Protein AF-A0A9X8H3G7-F1 (afdb_monomer_lite)

pLDDT: mean 74.66, std 17.83, range [35.53, 91.88]

Secondary structure (DSSP, 8-state):
----------------------EEEEES-HHHHHHHHHHHHHHHHHHH-----SHHHHHHHHHHHHTT--HHHHHHHHT-TTS-HHHHTTEEEEE-----

Foldseek 3Di:
DDDDDDPPDPPDDPDPPPCQPAAEAEDADVVVVVVVLVVLLVLLVLCPDPDPPDPSSVVSVVVCVVSVDDSVVLNVQSVDPPHPSCVVNNYHYDYDDPDD

Organism: Aphanomyces astaci (NCBI:txid112090)

Structure (mmCIF, N/CA/C/O backbone):
data_AF-A0A9X8H3G7-F1
#
_entry.id   AF-A0A9X8H3G7-F1
#
loop_
_atom_site.group_PDB
_atom_site.id
_atom_site.type_symbol
_atom_site.label_atom_id
_atom_site.label_alt_id
_atom_site.label_comp_id
_atom_site.label_asym_id
_atom_site.label_entity_id
_atom_site.label_seq_id
_atom_site.pdbx_PDB_ins_code
_atom_site.Cartn_x
_atom_site.Cartn_y
_atom_site.Cartn_z
_atom_site.occupancy
_atom_site.B_iso_or_equiv
_atom_site.auth_seq_id
_atom_site.auth_comp_id
_atom_site.auth_asym_id
_atom_site.auth_atom_id
_atom_site.pdbx_PDB_model_num
ATOM 1 N N . MET A 1 1 ? -14.743 47.055 15.312 1.00 38.03 1 MET A N 1
ATOM 2 C CA . MET A 1 1 ? -13.926 46.516 14.208 1.00 38.03 1 MET A CA 1
ATOM 3 C C . MET A 1 1 ? -13.906 45.004 14.360 1.00 38.03 1 MET A C 1
ATOM 5 O O . MET A 1 1 ? -13.269 44.523 15.284 1.00 38.03 1 MET A O 1
ATOM 9 N N . SER A 1 2 ? -14.695 44.283 13.559 1.00 38.50 2 SER A N 1
ATOM 10 C CA . SER A 1 2 ? -14.812 42.819 13.636 1.00 38.50 2 SER A CA 1
ATOM 11 C C . SER A 1 2 ? -14.044 42.184 12.485 1.00 38.50 2 SER A C 1
ATOM 13 O O . SER A 1 2 ? -14.379 42.402 11.322 1.00 38.50 2 SER A O 1
ATOM 15 N N . THR A 1 3 ? -13.010 41.418 12.812 1.00 38.28 3 THR A N 1
ATOM 16 C CA . THR A 1 3 ? -12.168 40.699 11.854 1.00 38.28 3 THR A CA 1
ATOM 17 C C . THR A 1 3 ? -12.851 39.383 11.484 1.00 38.28 3 THR A C 1
ATOM 19 O O . THR A 1 3 ? -13.021 38.520 12.342 1.00 38.28 3 THR A O 1
ATOM 22 N N . GLN A 1 4 ? -13.265 39.216 10.225 1.00 37.59 4 GLN A N 1
ATOM 23 C CA . GLN A 1 4 ? -13.728 37.922 9.715 1.00 37.59 4 GLN A CA 1
ATOM 24 C C . GLN A 1 4 ? -12.530 37.124 9.193 1.00 37.59 4 GLN A C 1
ATOM 26 O O . GLN A 1 4 ? -11.815 37.575 8.300 1.00 37.59 4 GLN A O 1
ATOM 31 N N . VAL A 1 5 ? -12.311 35.939 9.762 1.00 39.25 5 VAL A N 1
ATOM 32 C CA . VAL A 1 5 ? -11.310 34.979 9.289 1.00 39.25 5 VAL A CA 1
ATOM 33 C C . VAL A 1 5 ? -11.970 34.119 8.215 1.00 39.25 5 VAL A C 1
ATOM 35 O O . VAL A 1 5 ? -12.816 33.280 8.513 1.00 39.25 5 VAL A O 1
ATOM 38 N N . VAL A 1 6 ? -11.607 34.355 6.956 1.00 41.19 6 VAL A N 1
ATOM 39 C CA . VAL A 1 6 ? -12.025 33.526 5.820 1.00 41.19 6 VAL A CA 1
ATOM 40 C C . VAL A 1 6 ? -11.173 32.259 5.828 1.00 41.19 6 VAL A C 1
ATOM 42 O O . VAL A 1 6 ? -10.007 32.272 5.440 1.00 41.19 6 VAL A O 1
ATOM 45 N N . THR A 1 7 ? -11.742 31.154 6.299 1.00 36.62 7 THR A N 1
ATOM 46 C CA . THR A 1 7 ? -11.137 29.826 6.184 1.00 36.62 7 THR A CA 1
ATOM 47 C C . THR A 1 7 ? -11.297 29.324 4.750 1.00 36.62 7 THR A C 1
ATOM 49 O O . THR A 1 7 ? -12.340 28.811 4.347 1.00 36.62 7 THR A O 1
ATOM 52 N N . ALA A 1 8 ? -10.240 29.485 3.953 1.00 35.53 8 ALA A N 1
ATOM 53 C CA . ALA A 1 8 ? -10.133 28.861 2.643 1.00 35.53 8 ALA A CA 1
ATOM 54 C C . ALA A 1 8 ? -10.092 27.334 2.816 1.00 35.53 8 ALA A C 1
ATOM 56 O O . ALA A 1 8 ? -9.091 26.763 3.247 1.00 35.53 8 ALA A O 1
ATOM 57 N N . SER A 1 9 ? -11.203 26.671 2.500 1.00 39.31 9 SER A N 1
ATOM 58 C CA . SER A 1 9 ? -11.243 25.216 2.376 1.00 39.31 9 SER A CA 1
ATOM 59 C C . SER A 1 9 ? -10.437 24.831 1.142 1.00 39.31 9 SER A C 1
ATOM 61 O O . SER A 1 9 ? -10.872 25.052 0.012 1.00 39.31 9 SER A O 1
ATOM 63 N N . VAL A 1 10 ? -9.235 24.299 1.358 1.00 42.19 10 VAL A N 1
ATOM 64 C CA . VAL A 1 10 ? -8.392 23.756 0.291 1.00 42.19 10 VAL A CA 1
ATOM 65 C C . VAL A 1 10 ? -9.113 22.543 -0.291 1.00 42.19 10 VAL A C 1
ATOM 67 O O . VAL A 1 10 ? -9.109 21.456 0.283 1.00 42.19 10 VAL A O 1
ATOM 70 N N . ALA A 1 11 ? -9.788 22.747 -1.421 1.00 44.03 11 ALA A N 1
ATOM 71 C CA . ALA A 1 11 ? -10.383 21.671 -2.190 1.00 44.03 11 ALA A CA 1
ATOM 72 C C . ALA A 1 11 ? -9.260 20.764 -2.710 1.00 44.03 11 ALA A C 1
ATOM 74 O O . ALA A 1 11 ? -8.453 21.162 -3.551 1.00 44.03 11 ALA A O 1
ATOM 75 N N . VAL A 1 12 ? -9.203 19.541 -2.181 1.00 46.84 12 VAL A N 1
ATOM 76 C CA . VAL A 1 12 ? -8.324 18.480 -2.676 1.00 46.84 12 VAL A CA 1
ATOM 77 C C . VAL A 1 12 ? -8.682 18.220 -4.145 1.00 46.84 12 VAL A C 1
ATOM 79 O O . VAL A 1 12 ? -9.854 17.972 -4.442 1.00 46.84 12 VAL A O 1
ATOM 82 N N . PRO A 1 13 ? -7.721 18.283 -5.084 1.00 42.44 13 PRO A N 1
ATOM 83 C CA . PRO A 1 13 ? -8.015 18.111 -6.497 1.00 42.44 13 PRO A CA 1
ATOM 84 C C . PRO A 1 13 ? -8.546 16.698 -6.753 1.00 42.44 13 PRO A C 1
ATOM 86 O O . PRO A 1 13 ? -7.865 15.693 -6.534 1.00 42.44 13 PRO A O 1
ATOM 89 N N . THR A 1 14 ? -9.780 16.632 -7.249 1.00 46.16 14 THR A N 1
ATOM 90 C CA . THR A 1 14 ? -10.451 15.428 -7.741 1.00 46.16 14 THR A CA 1
ATOM 91 C C . THR A 1 14 ? -9.782 14.966 -9.033 1.00 46.16 14 THR A C 1
ATOM 93 O O . THR A 1 14 ? -10.251 15.189 -10.147 1.00 46.16 14 THR A O 1
ATOM 96 N N . SER A 1 15 ? -8.633 14.307 -8.883 1.00 39.53 15 SER A N 1
ATOM 97 C CA . SER A 1 15 ? -8.001 13.561 -9.966 1.00 39.53 15 SER A CA 1
ATOM 98 C C . SER A 1 15 ? -9.006 12.515 -10.453 1.00 39.53 15 SER A C 1
ATOM 100 O O . SER A 1 15 ? -9.533 11.752 -9.643 1.00 39.53 15 SER A O 1
ATOM 102 N N . LYS A 1 16 ? -9.332 12.517 -11.753 1.00 44.25 16 LYS A N 1
ATOM 103 C CA . LYS A 1 16 ? -10.284 11.573 -12.349 1.00 44.25 16 LYS A CA 1
ATOM 104 C C . LYS A 1 16 ? -9.805 10.145 -12.086 1.00 44.25 16 LYS A C 1
ATOM 106 O O . LYS A 1 16 ? -8.887 9.657 -12.738 1.00 44.25 16 LYS A O 1
ATOM 111 N N . VAL A 1 17 ? -10.413 9.504 -11.090 1.00 51.09 17 VAL A N 1
ATOM 112 C CA . VAL A 1 17 ? -10.169 8.112 -10.719 1.00 51.09 17 VAL A CA 1
ATOM 113 C C . VAL A 1 17 ? -10.778 7.263 -11.826 1.00 51.09 17 VAL A C 1
ATOM 115 O O . VAL A 1 17 ? -11.972 6.973 -11.797 1.00 51.09 17 VAL A O 1
ATOM 118 N N . GLY A 1 18 ? -9.975 6.908 -12.833 1.00 47.47 18 GLY A N 1
ATOM 119 C CA . GLY A 1 18 ? -10.300 5.768 -13.690 1.00 47.47 18 GLY A CA 1
ATOM 120 C C . GLY A 1 18 ? -10.647 4.599 -12.776 1.00 47.47 18 GLY A C 1
ATOM 121 O O . GLY A 1 18 ? -9.945 4.416 -11.786 1.00 47.47 18 GLY A O 1
ATOM 122 N N . GLU A 1 19 ? -11.766 3.922 -13.045 1.00 54.97 19 GLU A N 1
ATOM 123 C CA . GLU A 1 19 ? -12.422 2.909 -12.204 1.00 54.97 19 GLU A CA 1
ATOM 124 C C . GLU A 1 19 ? -11.430 1.980 -11.491 1.00 54.97 19 GLU A C 1
ATOM 126 O O . GLU A 1 19 ? -11.094 0.887 -11.943 1.00 54.97 19 GLU A O 1
ATOM 131 N N . GLN A 1 20 ? -10.922 2.435 -10.352 1.00 62.72 20 GLN A N 1
ATOM 132 C CA . GLN A 1 20 ? -9.998 1.666 -9.554 1.00 62.72 20 GLN A CA 1
ATOM 133 C C . GLN A 1 20 ? -10.849 0.638 -8.828 1.00 62.72 20 GLN A C 1
ATOM 135 O O . GLN A 1 20 ? -11.753 1.021 -8.087 1.00 62.72 20 GLN A O 1
ATOM 140 N N . THR A 1 21 ? -10.610 -0.651 -9.079 1.00 61.03 21 THR A N 1
ATOM 141 C CA . THR A 1 21 ? -11.376 -1.739 -8.462 1.00 61.03 21 THR A CA 1
ATOM 142 C C . THR A 1 21 ? -11.430 -1.535 -6.951 1.00 61.03 21 THR A C 1
ATOM 144 O O . THR A 1 21 ? -10.395 -1.566 -6.281 1.00 61.03 21 THR A O 1
ATOM 147 N N . ARG A 1 22 ? -12.637 -1.274 -6.434 1.00 78.56 22 ARG A N 1
ATOM 148 C CA . ARG A 1 22 ? -12.857 -0.927 -5.030 1.00 78.56 22 ARG A CA 1
ATOM 149 C C . ARG A 1 22 ? -13.102 -2.197 -4.229 1.00 78.56 22 ARG A C 1
ATOM 151 O O . ARG A 1 22 ? -14.155 -2.812 -4.361 1.00 78.56 22 ARG A O 1
ATOM 158 N N . TYR A 1 23 ? -12.137 -2.589 -3.407 1.00 86.31 23 TYR A N 1
ATOM 159 C CA . TYR A 1 23 ? -12.291 -3.712 -2.484 1.00 86.31 23 TYR A CA 1
ATOM 160 C C . TYR A 1 23 ? -12.674 -3.190 -1.105 1.00 86.31 23 TYR A C 1
ATOM 162 O O . TYR A 1 23 ? -12.082 -2.226 -0.624 1.00 86.31 23 TYR A O 1
ATOM 170 N N . ARG A 1 24 ? -13.629 -3.846 -0.444 1.00 89.50 24 ARG A N 1
ATOM 171 C CA . ARG A 1 24 ? -14.014 -3.534 0.935 1.00 89.50 24 ARG A CA 1
ATOM 172 C C . ARG A 1 24 ? -13.566 -4.678 1.843 1.00 89.50 24 ARG A C 1
ATOM 174 O O . ARG A 1 24 ? -14.030 -5.800 1.670 1.00 89.50 24 ARG A O 1
ATOM 181 N N . LEU A 1 25 ? -12.659 -4.411 2.781 1.00 89.06 25 LEU A N 1
ATOM 182 C CA . LEU A 1 25 ? -12.160 -5.405 3.737 1.00 89.06 25 LEU A CA 1
ATOM 183 C C . LEU A 1 25 ? -12.762 -5.162 5.118 1.00 89.06 25 LEU A C 1
ATOM 185 O O . LEU A 1 25 ? -12.561 -4.105 5.714 1.00 89.06 25 LEU A O 1
ATOM 189 N N . MET A 1 26 ? -13.487 -6.154 5.629 1.00 89.06 26 MET A N 1
ATOM 190 C CA . MET A 1 26 ? -13.995 -6.147 6.999 1.00 89.06 26 MET A CA 1
ATOM 191 C C . MET A 1 26 ? -12.891 -6.585 7.957 1.00 89.06 26 MET A C 1
ATOM 193 O O . MET A 1 26 ? -12.192 -7.562 7.687 1.00 89.06 26 MET A O 1
ATOM 197 N N . TYR A 1 27 ? -12.734 -5.891 9.080 1.00 87.19 27 TYR A N 1
ATOM 198 C CA . TYR A 1 27 ? -11.757 -6.266 10.099 1.00 87.19 27 TYR A CA 1
ATOM 199 C C . TYR A 1 27 ? -12.251 -5.924 11.505 1.00 87.19 27 TYR A C 1
ATOM 201 O O . TYR A 1 27 ? -13.034 -4.999 11.684 1.00 87.19 27 TYR A O 1
ATOM 209 N N . THR A 1 28 ? -11.785 -6.662 12.512 1.00 86.94 28 THR A N 1
ATOM 210 C CA . THR A 1 28 ? -12.105 -6.387 13.927 1.00 86.94 28 THR A CA 1
ATOM 211 C C . THR A 1 28 ? -10.902 -5.891 14.728 1.00 86.94 28 THR A C 1
ATOM 213 O O . THR A 1 28 ? -11.075 -5.293 15.782 1.00 86.94 28 THR A O 1
ATOM 216 N N . ASP A 1 29 ? -9.681 -6.173 14.267 1.00 89.50 29 ASP A N 1
ATOM 217 C CA . ASP A 1 29 ? -8.437 -5.921 15.003 1.00 89.50 29 ASP A CA 1
ATOM 218 C C . ASP A 1 29 ? -7.538 -4.928 14.251 1.00 89.50 29 ASP A C 1
ATOM 220 O O . ASP A 1 29 ? -7.077 -5.210 13.144 1.00 89.50 29 ASP A O 1
ATOM 224 N N . GLU A 1 30 ? -7.246 -3.781 14.866 1.00 87.44 30 GLU A N 1
ATOM 225 C CA . GLU A 1 30 ? -6.364 -2.747 14.300 1.00 87.44 30 GLU A CA 1
ATOM 226 C C . GLU A 1 30 ? -4.943 -3.261 14.029 1.00 87.44 30 GLU A C 1
ATOM 228 O O . GLU A 1 30 ? -4.280 -2.808 13.092 1.00 87.44 30 GLU A O 1
ATOM 233 N N . LYS A 1 31 ? -4.478 -4.269 14.781 1.00 89.62 31 LYS A N 1
ATOM 234 C CA . LYS A 1 31 ? -3.172 -4.897 14.533 1.00 89.62 31 LYS A CA 1
ATOM 235 C C . LYS A 1 31 ? -3.133 -5.600 13.179 1.00 89.62 31 LYS A C 1
ATOM 237 O O . LYS A 1 31 ? -2.068 -5.718 12.577 1.00 89.62 31 LYS A O 1
ATOM 242 N N . VAL A 1 32 ? -4.276 -6.065 12.669 1.00 87.69 32 VAL A N 1
ATOM 243 C CA . VAL A 1 32 ? -4.370 -6.635 11.319 1.00 87.69 32 VAL A CA 1
ATOM 244 C C . VAL A 1 32 ? -4.116 -5.546 10.284 1.00 87.69 32 VAL A C 1
ATOM 246 O O . VAL A 1 32 ? -3.232 -5.725 9.447 1.00 87.69 32 VAL A O 1
ATOM 249 N N . LYS A 1 33 ? -4.811 -4.404 10.386 1.00 86.56 33 LYS A N 1
ATOM 250 C CA . LYS A 1 33 ? -4.618 -3.266 9.476 1.00 86.56 33 LYS A CA 1
ATOM 251 C C . LYS A 1 33 ? -3.154 -2.807 9.471 1.00 86.56 33 LYS A C 1
ATOM 253 O O . LYS A 1 33 ? -2.561 -2.690 8.403 1.00 86.56 33 LYS A O 1
ATOM 258 N N . SER A 1 34 ? -2.548 -2.649 10.652 1.00 88.56 34 SER A N 1
ATOM 259 C CA . SER A 1 34 ? -1.144 -2.232 10.795 1.00 88.56 34 SER A CA 1
ATOM 260 C C . SER A 1 34 ? -0.151 -3.215 10.158 1.00 88.56 34 SER A C 1
ATOM 262 O O . SER A 1 34 ? 0.743 -2.794 9.428 1.00 88.56 34 SER A O 1
ATOM 264 N N . ARG A 1 35 ? -0.319 -4.531 10.352 1.00 90.88 35 ARG A N 1
ATOM 265 C CA . ARG A 1 35 ? 0.567 -5.529 9.721 1.00 90.88 35 ARG A CA 1
ATOM 266 C C . ARG A 1 35 ? 0.506 -5.477 8.200 1.00 90.88 35 ARG A C 1
ATOM 268 O O . ARG A 1 35 ? 1.543 -5.545 7.544 1.00 90.88 35 ARG A O 1
ATOM 275 N N . TYR A 1 36 ? -0.696 -5.359 7.642 1.00 91.25 36 TYR A N 1
ATOM 276 C CA . TYR A 1 36 ? -0.846 -5.268 6.194 1.00 91.25 36 TYR A CA 1
ATOM 277 C C . TYR A 1 36 ? -0.306 -3.949 5.636 1.00 91.25 36 TYR A C 1
ATOM 279 O O . TYR A 1 36 ? 0.143 -3.947 4.493 1.00 91.25 36 TYR A O 1
ATOM 287 N N . ASP A 1 37 ? -0.320 -2.859 6.414 1.00 89.81 37 ASP A N 1
ATOM 288 C CA . ASP A 1 37 ? 0.252 -1.576 5.988 1.00 89.81 37 ASP A CA 1
ATOM 289 C C . ASP A 1 37 ? 1.752 -1.737 5.733 1.00 89.81 37 ASP A C 1
ATOM 291 O O . ASP A 1 37 ? 2.235 -1.459 4.636 1.00 89.81 37 ASP A O 1
ATOM 295 N N . VAL A 1 38 ? 2.463 -2.329 6.700 1.00 91.19 38 VAL A N 1
ATOM 296 C CA . VAL A 1 38 ? 3.895 -2.629 6.580 1.00 91.19 38 VAL A CA 1
ATOM 297 C C . VAL A 1 38 ? 4.167 -3.510 5.359 1.00 91.19 38 VAL A C 1
ATOM 299 O O . VAL A 1 38 ? 5.006 -3.168 4.528 1.00 91.19 38 VAL A O 1
ATOM 302 N N . VAL A 1 39 ? 3.422 -4.609 5.197 1.00 91.88 39 VAL A N 1
ATOM 303 C CA . VAL A 1 39 ? 3.592 -5.534 4.061 1.00 91.88 39 VAL A CA 1
ATOM 304 C C . VAL A 1 39 ? 3.375 -4.829 2.722 1.00 91.88 39 VAL A C 1
ATOM 306 O O . VAL A 1 39 ? 4.147 -5.027 1.779 1.00 91.88 39 VAL A O 1
ATOM 309 N N . LEU A 1 40 ? 2.336 -4.002 2.618 1.00 90.00 40 LEU A N 1
ATOM 310 C CA . LEU A 1 40 ? 2.013 -3.286 1.391 1.00 90.00 40 LEU A CA 1
ATOM 311 C C . LEU A 1 40 ? 3.098 -2.261 1.049 1.00 90.00 4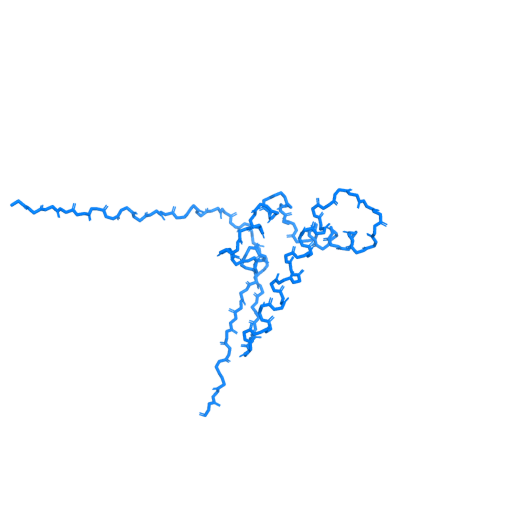0 LEU A C 1
ATOM 313 O O . LEU A 1 40 ? 3.561 -2.234 -0.093 1.00 90.00 40 LEU A O 1
ATOM 317 N N . ARG A 1 41 ? 3.564 -1.486 2.036 1.00 90.06 41 ARG A N 1
ATOM 318 C CA . ARG A 1 41 ? 4.666 -0.528 1.863 1.00 90.06 41 ARG A CA 1
ATOM 319 C C . ARG A 1 41 ? 5.950 -1.220 1.417 1.00 90.06 41 ARG A C 1
ATOM 321 O O . ARG A 1 41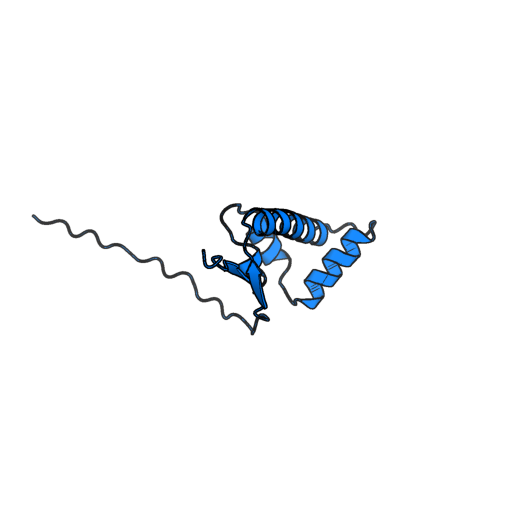 ? 6.565 -0.790 0.442 1.00 90.06 41 ARG A O 1
ATOM 328 N N . THR A 1 42 ? 6.312 -2.342 2.041 1.00 89.88 42 THR A N 1
ATOM 329 C CA . THR A 1 42 ? 7.467 -3.150 1.622 1.00 89.88 42 THR A CA 1
ATOM 330 C C . THR A 1 42 ? 7.300 -3.685 0.202 1.00 89.88 42 THR A C 1
ATOM 332 O O . THR A 1 42 ? 8.246 -3.653 -0.578 1.00 89.88 42 THR A O 1
ATOM 335 N N . THR A 1 43 ? 6.101 -4.135 -0.172 1.00 89.50 43 THR A N 1
ATOM 336 C CA . THR A 1 43 ? 5.832 -4.642 -1.527 1.00 89.50 43 THR A CA 1
ATOM 337 C C . THR A 1 43 ? 5.969 -3.540 -2.576 1.00 89.50 43 THR A C 1
ATOM 339 O O . THR A 1 43 ? 6.554 -3.768 -3.632 1.00 89.50 43 THR A O 1
ATOM 342 N N . ILE A 1 44 ? 5.466 -2.337 -2.289 1.00 87.94 44 ILE A N 1
ATOM 343 C CA . ILE A 1 44 ? 5.611 -1.173 -3.173 1.00 87.94 44 ILE A CA 1
ATOM 344 C C . ILE A 1 44 ? 7.086 -0.783 -3.290 1.00 87.94 44 ILE A C 1
ATOM 346 O O . ILE A 1 44 ? 7.58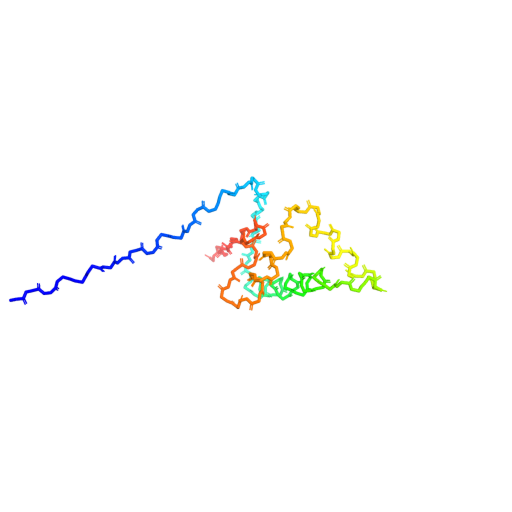1 -0.623 -4.401 1.00 87.94 44 ILE A O 1
ATOM 350 N N . SER A 1 45 ? 7.808 -0.712 -2.170 1.00 87.25 45 SER A N 1
ATOM 351 C CA . SER A 1 45 ? 9.249 -0.439 -2.154 1.00 87.25 45 SER A CA 1
ATOM 352 C C . SER A 1 45 ? 10.039 -1.462 -2.984 1.00 87.25 45 SER A C 1
ATOM 354 O O . SER A 1 45 ? 10.851 -1.079 -3.825 1.00 87.25 45 SER A O 1
ATOM 356 N N . LEU A 1 46 ? 9.738 -2.757 -2.834 1.00 87.94 46 LEU A N 1
ATOM 357 C CA . LEU A 1 46 ? 10.329 -3.829 -3.640 1.00 87.94 46 LEU A CA 1
ATOM 358 C C . LEU A 1 46 ? 10.014 -3.677 -5.128 1.00 87.94 46 LEU A C 1
ATOM 360 O O . LEU A 1 46 ? 10.895 -3.896 -5.953 1.00 87.94 46 LEU A O 1
ATOM 364 N N . ALA A 1 47 ? 8.783 -3.308 -5.484 1.00 86.88 47 ALA A N 1
ATOM 365 C CA . ALA A 1 47 ? 8.396 -3.121 -6.879 1.00 86.88 47 ALA A CA 1
ATOM 366 C C . ALA A 1 47 ? 9.160 -1.962 -7.543 1.00 86.88 47 ALA A C 1
ATOM 368 O O . ALA A 1 47 ? 9.518 -2.069 -8.715 1.00 86.88 47 ALA A O 1
ATOM 369 N N . SER A 1 48 ? 9.454 -0.902 -6.785 1.00 84.06 48 SER A N 1
ATOM 370 C CA . SER A 1 48 ? 10.209 0.267 -7.250 1.00 84.06 48 SER A CA 1
ATOM 371 C C . SER A 1 48 ? 11.700 -0.002 -7.478 1.00 84.06 48 SER A C 1
ATOM 373 O O . SER A 1 48 ? 12.374 0.809 -8.109 1.00 84.06 48 SER A O 1
ATOM 375 N N . HIS A 1 49 ? 12.247 -1.118 -6.984 1.00 81.06 49 HIS A N 1
ATOM 376 C CA . HIS A 1 49 ? 13.645 -1.463 -7.229 1.00 81.06 49 HIS A CA 1
ATOM 377 C C . HIS A 1 49 ? 13.870 -1.934 -8.671 1.00 81.06 49 HIS A C 1
ATOM 379 O O . HIS A 1 49 ? 13.271 -2.897 -9.147 1.00 81.06 49 HIS A O 1
ATOM 385 N N . GLU A 1 50 ? 14.816 -1.292 -9.352 1.00 70.31 50 GLU A N 1
ATOM 386 C CA . GLU A 1 50 ? 15.116 -1.533 -10.768 1.00 70.31 50 GLU A CA 1
ATOM 387 C C . GLU A 1 50 ? 15.893 -2.846 -11.015 1.00 70.31 50 GLU A C 1
ATOM 389 O O . GLU A 1 50 ? 15.834 -3.435 -12.097 1.00 70.31 50 GLU A O 1
ATOM 394 N N . LYS A 1 51 ? 16.585 -3.369 -9.989 1.00 71.81 51 LYS A N 1
ATOM 395 C CA . LYS A 1 51 ? 17.373 -4.611 -10.079 1.00 71.81 51 LYS A CA 1
ATOM 396 C C . LYS A 1 51 ? 16.491 -5.861 -9.971 1.00 71.81 51 LYS A C 1
ATOM 398 O O . LYS A 1 51 ? 16.025 -6.229 -8.896 1.00 71.81 51 LYS A O 1
ATOM 403 N N . ARG A 1 52 ? 16.337 -6.570 -11.094 1.00 64.62 52 ARG A N 1
ATOM 404 C CA . ARG A 1 52 ? 15.533 -7.801 -11.247 1.00 64.62 52 ARG A CA 1
ATOM 405 C C . ARG A 1 52 ? 16.270 -9.095 -10.859 1.00 64.62 52 ARG A C 1
ATOM 407 O O . ARG A 1 52 ? 16.224 -10.062 -11.611 1.00 64.62 52 ARG A O 1
ATOM 414 N N . SER A 1 53 ? 16.974 -9.138 -9.728 1.00 73.94 53 SER A N 1
ATOM 415 C CA . SER A 1 53 ? 17.731 -10.348 -9.341 1.00 73.94 53 SER A CA 1
ATOM 416 C C . SER A 1 53 ? 16.989 -11.294 -8.391 1.00 73.94 53 SER A C 1
ATOM 418 O O . SER A 1 53 ? 17.430 -12.424 -8.208 1.00 73.94 53 SER A O 1
ATOM 420 N N . ASN A 1 54 ? 15.869 -10.871 -7.793 1.00 83.00 54 ASN A N 1
ATOM 421 C CA . ASN A 1 54 ? 15.113 -11.670 -6.825 1.00 83.00 54 ASN A CA 1
ATOM 422 C C . ASN A 1 54 ? 13.686 -11.961 -7.326 1.00 83.00 54 ASN A C 1
ATOM 424 O O . ASN A 1 54 ? 12.979 -11.054 -7.775 1.00 83.00 54 ASN A O 1
ATOM 428 N N . SER A 1 55 ? 13.236 -13.212 -7.188 1.00 89.19 55 SER A N 1
ATOM 429 C CA . SER A 1 55 ? 11.867 -13.661 -7.479 1.00 89.19 55 SER A CA 1
ATOM 430 C C . SER A 1 55 ? 10.802 -12.789 -6.805 1.00 89.19 55 SER A C 1
ATOM 432 O O . SER A 1 55 ? 9.795 -12.453 -7.427 1.00 89.19 55 SER A O 1
ATOM 434 N N . ASN A 1 56 ? 11.039 -12.353 -5.564 1.00 88.31 56 ASN A N 1
ATOM 435 C CA . ASN A 1 56 ? 10.095 -11.505 -4.827 1.00 88.31 56 ASN A CA 1
ATOM 436 C C . ASN A 1 56 ? 9.916 -10.131 -5.487 1.00 88.31 56 ASN A C 1
ATOM 438 O O . ASN A 1 56 ? 8.792 -9.643 -5.599 1.00 88.31 56 ASN A O 1
ATOM 442 N N . THR A 1 57 ? 11.001 -9.536 -5.987 1.00 89.00 57 THR A N 1
ATOM 443 C CA . THR A 1 57 ? 10.969 -8.270 -6.734 1.00 89.00 57 THR A CA 1
ATOM 444 C C . THR A 1 57 ? 10.152 -8.418 -8.015 1.00 89.00 57 THR A C 1
ATOM 446 O O . THR A 1 57 ? 9.301 -7.579 -8.308 1.00 89.00 57 THR A O 1
ATOM 449 N N . MET A 1 58 ? 10.333 -9.524 -8.747 1.00 89.06 58 MET A N 1
ATOM 450 C CA . MET A 1 58 ? 9.550 -9.801 -9.956 1.00 89.06 58 MET A CA 1
ATOM 451 C C . MET A 1 58 ? 8.056 -9.959 -9.661 1.00 89.06 58 MET A C 1
ATOM 453 O O . MET A 1 58 ? 7.223 -9.425 -10.396 1.00 89.06 58 MET A O 1
ATOM 457 N N . LEU A 1 59 ? 7.701 -10.675 -8.590 1.00 90.88 59 LEU A N 1
ATOM 458 C CA . LEU A 1 59 ? 6.308 -10.843 -8.173 1.00 90.88 59 LEU A CA 1
ATOM 459 C C . LEU A 1 59 ? 5.677 -9.507 -7.768 1.00 90.88 59 LEU A C 1
ATOM 461 O O . LEU A 1 59 ? 4.564 -9.210 -8.202 1.00 90.88 59 LEU A O 1
ATOM 465 N N . ALA A 1 60 ? 6.399 -8.678 -7.011 1.00 88.94 60 ALA A N 1
ATOM 466 C CA . ALA A 1 60 ? 5.940 -7.352 -6.611 1.00 88.94 60 ALA A CA 1
ATOM 467 C C . ALA A 1 60 ? 5.698 -6.443 -7.830 1.00 88.94 60 ALA A C 1
ATOM 469 O O . ALA A 1 60 ? 4.615 -5.875 -7.976 1.00 88.94 60 ALA A O 1
ATOM 470 N N . GLN A 1 61 ? 6.651 -6.378 -8.766 1.00 87.69 61 GLN A N 1
ATOM 471 C CA . GLN A 1 61 ? 6.506 -5.623 -10.018 1.00 87.69 61 GLN A CA 1
ATOM 472 C C . GLN A 1 61 ? 5.314 -6.107 -10.847 1.00 87.69 61 GLN A C 1
ATOM 474 O O . GLN A 1 61 ? 4.529 -5.304 -11.359 1.00 87.69 61 GLN A O 1
ATOM 479 N N . LYS A 1 62 ? 5.149 -7.430 -10.958 1.00 89.25 62 LYS A N 1
ATOM 480 C CA . LYS A 1 62 ? 4.030 -8.046 -11.675 1.00 89.25 62 LYS A CA 1
ATOM 481 C C . LYS A 1 62 ? 2.696 -7.672 -11.023 1.00 89.25 62 LYS A C 1
ATOM 483 O O . LYS A 1 62 ? 1.792 -7.236 -11.733 1.00 89.25 62 LYS A O 1
ATOM 488 N N . ALA A 1 63 ? 2.586 -7.763 -9.698 1.00 87.56 63 ALA A N 1
ATOM 489 C CA . ALA A 1 63 ? 1.384 -7.385 -8.955 1.00 87.56 63 ALA A CA 1
ATOM 490 C C . ALA A 1 63 ? 0.998 -5.911 -9.179 1.00 87.56 63 ALA A C 1
ATOM 492 O O . ALA A 1 63 ? -0.168 -5.618 -9.456 1.00 87.56 63 ALA A O 1
ATOM 493 N N . MET A 1 64 ? 1.972 -4.993 -9.141 1.00 85.88 64 MET A N 1
ATOM 494 C CA . MET A 1 64 ? 1.725 -3.567 -9.398 1.00 85.88 64 MET A CA 1
ATOM 495 C C . MET A 1 64 ? 1.306 -3.307 -10.850 1.00 85.88 64 MET A C 1
ATOM 497 O O . MET A 1 64 ? 0.366 -2.550 -11.093 1.00 85.88 64 MET A O 1
ATOM 501 N N . LYS A 1 65 ? 1.926 -3.997 -11.820 1.00 84.69 65 LYS A N 1
ATOM 502 C CA . LYS A 1 65 ? 1.566 -3.900 -13.244 1.00 84.69 65 LYS A CA 1
ATOM 503 C C . LYS A 1 65 ? 0.115 -4.317 -13.510 1.00 84.69 65 LYS A C 1
ATOM 505 O O . LYS A 1 65 ? -0.585 -3.620 -14.240 1.00 84.69 65 LYS A O 1
ATOM 510 N N . TYR A 1 66 ? -0.363 -5.412 -12.912 1.00 85.56 66 TYR A N 1
ATOM 511 C CA . TYR A 1 66 ? -1.753 -5.864 -13.101 1.00 85.56 66 TYR A CA 1
ATOM 512 C C . TYR A 1 66 ? -2.789 -4.895 -12.542 1.00 85.56 66 TYR A C 1
ATOM 514 O O . TYR A 1 66 ? -3.885 -4.796 -13.088 1.00 85.56 66 TYR A O 1
ATOM 522 N N . ARG A 1 67 ? -2.444 -4.146 -11.491 1.00 79.69 67 ARG A N 1
ATOM 523 C CA . ARG A 1 67 ? -3.330 -3.114 -10.948 1.00 79.69 67 ARG A CA 1
ATOM 524 C C . ARG A 1 67 ? -3.390 -1.840 -11.794 1.00 79.69 67 ARG A C 1
ATOM 526 O O . ARG A 1 67 ? -4.154 -0.949 -11.442 1.00 79.69 67 ARG A O 1
ATOM 533 N N . LYS A 1 68 ? -2.623 -1.751 -12.893 1.00 76.94 68 LYS A N 1
ATOM 534 C CA . LYS A 1 68 ? -2.545 -0.573 -13.781 1.00 76.94 68 LYS A CA 1
ATOM 535 C C . LYS A 1 68 ? -2.241 0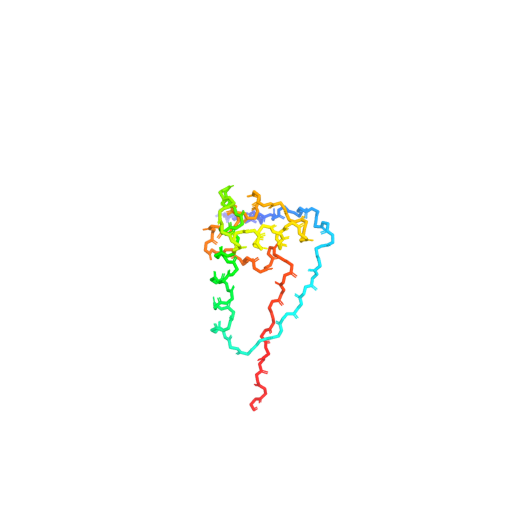.727 -13.021 1.00 76.94 68 LYS A C 1
ATOM 537 O O . LYS A 1 68 ? -2.683 1.802 -13.414 1.00 76.94 68 LYS A O 1
ATOM 542 N N . LEU A 1 69 ? -1.509 0.617 -11.914 1.00 70.50 69 LEU A N 1
ATOM 543 C CA . LEU A 1 69 ? -1.106 1.755 -11.101 1.00 70.50 69 LEU A CA 1
ATOM 544 C C . LEU A 1 69 ? 0.191 2.345 -11.640 1.00 70.50 69 LEU A C 1
ATOM 546 O O . LEU A 1 69 ? 1.124 1.613 -11.977 1.00 70.50 69 LEU A O 1
ATOM 550 N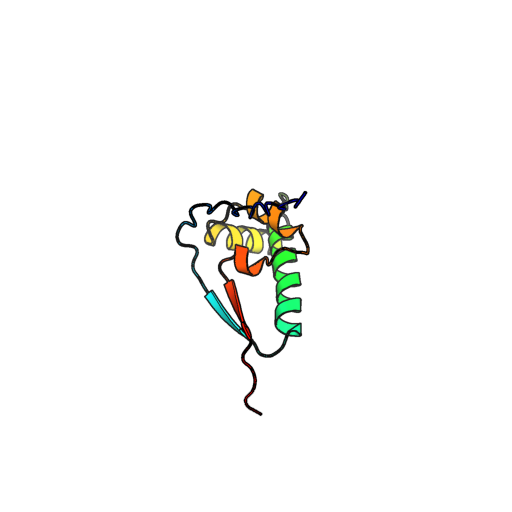 N . ASP A 1 70 ? 0.250 3.672 -11.678 1.00 73.44 70 ASP A N 1
ATOM 551 C CA . ASP A 1 70 ? 1.489 4.398 -11.921 1.00 73.44 70 ASP A CA 1
ATOM 552 C C . ASP A 1 70 ? 2.434 4.173 -10.732 1.00 73.44 70 ASP A C 1
ATOM 554 O O . ASP A 1 70 ? 2.196 4.661 -9.622 1.00 73.44 70 ASP A O 1
ATOM 558 N N . GLN A 1 71 ? 3.487 3.387 -10.965 1.00 69.38 71 GLN A N 1
ATOM 559 C CA . GLN A 1 71 ? 4.458 3.004 -9.941 1.00 69.38 71 GLN A CA 1
ATOM 560 C C . GLN A 1 71 ? 5.199 4.218 -9.379 1.00 69.38 71 GLN A C 1
ATOM 562 O O . GLN A 1 71 ? 5.477 4.248 -8.184 1.00 69.38 71 GLN A O 1
ATOM 567 N N . THR A 1 72 ? 5.455 5.237 -10.200 1.00 68.38 72 THR A N 1
ATOM 568 C CA . THR A 1 72 ? 6.163 6.454 -9.788 1.00 68.38 72 THR A CA 1
ATOM 569 C C . THR A 1 72 ? 5.304 7.255 -8.818 1.00 68.38 72 THR A C 1
ATOM 571 O O . THR A 1 72 ? 5.747 7.617 -7.728 1.00 68.38 72 THR A O 1
ATOM 574 N N . LYS A 1 73 ? 4.026 7.451 -9.166 1.00 70.44 73 LYS A N 1
ATOM 575 C CA . LYS A 1 73 ? 3.058 8.139 -8.303 1.00 70.44 73 LYS A CA 1
ATOM 576 C C . LYS A 1 73 ? 2.816 7.373 -7.002 1.00 70.44 73 LYS A C 1
ATOM 578 O O . LYS A 1 73 ? 2.745 7.976 -5.931 1.00 70.44 73 LYS A O 1
ATOM 583 N N . LEU A 1 74 ? 2.711 6.046 -7.084 1.00 73.19 74 LEU A N 1
ATOM 584 C CA . LEU A 1 74 ? 2.489 5.190 -5.923 1.00 73.19 74 LEU A CA 1
ATOM 585 C C . LEU A 1 74 ? 3.698 5.193 -4.980 1.00 73.19 74 LEU A C 1
ATOM 587 O O . LEU A 1 74 ? 3.512 5.335 -3.777 1.00 73.19 74 LEU A O 1
ATOM 591 N N . ALA A 1 75 ? 4.921 5.107 -5.506 1.00 71.06 75 ALA A N 1
ATOM 592 C CA . ALA A 1 75 ? 6.144 5.142 -4.708 1.00 71.06 75 ALA A CA 1
ATOM 593 C C . ALA A 1 75 ? 6.294 6.459 -3.931 1.00 71.06 75 ALA A C 1
ATOM 595 O O . ALA A 1 75 ? 6.603 6.427 -2.744 1.00 71.06 75 ALA A O 1
ATOM 596 N N . MET A 1 76 ? 6.008 7.606 -4.561 1.00 69.50 76 MET A N 1
ATOM 597 C CA . MET A 1 76 ? 6.044 8.914 -3.886 1.00 69.50 76 MET A CA 1
ATOM 598 C C . MET A 1 76 ? 5.009 9.007 -2.761 1.00 69.50 76 MET A C 1
ATOM 600 O O . MET A 1 76 ? 5.301 9.503 -1.678 1.00 69.50 76 MET A O 1
ATOM 604 N N . THR A 1 77 ? 3.815 8.475 -3.011 1.00 73.19 77 THR A N 1
ATOM 605 C CA . THR A 1 77 ? 2.678 8.510 -2.081 1.00 73.19 77 THR A CA 1
ATOM 606 C C . THR A 1 77 ? 2.878 7.551 -0.895 1.00 73.19 77 THR A C 1
ATOM 608 O O . THR A 1 77 ? 2.433 7.817 0.215 1.00 73.19 77 THR A O 1
ATOM 611 N N . CYS A 1 78 ? 3.601 6.450 -1.109 1.00 72.50 78 CYS A N 1
ATOM 612 C CA . CYS A 1 78 ? 3.861 5.398 -0.124 1.00 72.50 78 CYS A CA 1
ATOM 613 C C . CYS A 1 78 ? 4.974 5.742 0.887 1.00 72.50 78 CYS A C 1
ATOM 615 O O . CYS A 1 78 ? 5.148 5.027 1.874 1.00 72.50 78 CYS A O 1
ATOM 617 N N . ASN A 1 79 ? 5.726 6.823 0.667 1.00 76.00 79 ASN A N 1
ATOM 618 C CA . ASN A 1 79 ? 6.753 7.285 1.607 1.00 76.00 79 ASN A CA 1
ATOM 619 C C . ASN A 1 79 ? 6.190 8.198 2.710 1.00 76.00 79 ASN A C 1
ATOM 621 O O . ASN A 1 79 ? 6.856 8.400 3.722 1.00 76.00 79 ASN A O 1
ATOM 625 N N . ASP A 1 80 ? 4.972 8.724 2.549 1.00 81.44 80 ASP A N 1
ATOM 626 C CA . ASP A 1 80 ? 4.321 9.541 3.575 1.00 81.44 80 ASP A CA 1
ATOM 627 C C . ASP A 1 80 ? 3.667 8.632 4.640 1.00 81.44 80 ASP A C 1
ATOM 629 O O . ASP A 1 80 ? 2.838 7.770 4.302 1.00 81.44 80 ASP A O 1
ATOM 633 N N . PRO A 1 81 ? 4.029 8.765 5.930 1.00 80.19 81 PRO A N 1
ATOM 634 C CA . PRO A 1 81 ? 3.408 7.993 7.005 1.00 80.19 81 PRO A CA 1
ATOM 635 C C . PRO A 1 81 ? 1.939 8.370 7.252 1.00 80.19 81 PRO A C 1
ATOM 637 O O . PRO A 1 81 ? 1.200 7.561 7.805 1.00 80.19 81 PRO A O 1
ATOM 640 N N . ASN A 1 82 ? 1.493 9.556 6.831 1.00 83.12 82 ASN A N 1
ATOM 641 C CA . ASN A 1 82 ? 0.123 10.034 7.047 1.00 83.12 82 ASN A CA 1
ATOM 642 C C . ASN A 1 82 ? -0.856 9.576 5.959 1.00 83.12 82 ASN A C 1
ATOM 644 O O . ASN A 1 82 ? -2.065 9.767 6.084 1.00 83.12 82 ASN A O 1
ATOM 648 N N . VAL A 1 83 ? -0.346 8.983 4.880 1.00 83.06 83 VAL A N 1
ATOM 649 C CA . VAL A 1 83 ? -1.160 8.507 3.764 1.00 83.06 83 VAL A CA 1
ATOM 650 C C . VAL A 1 83 ? -1.662 7.089 4.025 1.00 83.06 83 VAL A C 1
ATOM 652 O O . VAL A 1 83 ? -0.881 6.182 4.320 1.00 83.06 83 VAL A O 1
ATOM 655 N N . ASP A 1 84 ? -2.967 6.874 3.826 1.00 84.44 84 ASP A N 1
ATOM 656 C CA . ASP A 1 84 ? -3.550 5.532 3.773 1.00 84.44 84 ASP A CA 1
ATOM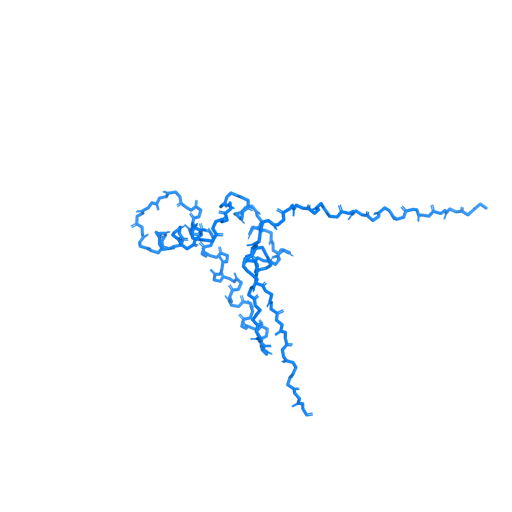 657 C C . ASP A 1 84 ? -3.246 4.885 2.409 1.00 84.44 84 ASP A C 1
ATOM 659 O O . ASP A 1 84 ? -3.934 5.091 1.403 1.00 84.44 84 ASP A O 1
ATOM 663 N N . VAL A 1 85 ? -2.186 4.076 2.381 1.00 86.19 85 VAL A N 1
ATOM 664 C CA . VAL A 1 85 ? -1.713 3.388 1.173 1.00 86.19 85 VAL A CA 1
ATOM 665 C C . VAL A 1 85 ? -2.770 2.421 0.628 1.00 86.19 85 VAL A C 1
ATOM 667 O O . VAL A 1 85 ? -2.838 2.196 -0.580 1.00 86.19 85 VAL A O 1
ATOM 670 N N . PHE A 1 86 ? -3.654 1.881 1.472 1.00 86.81 86 PHE A N 1
ATOM 671 C CA . PHE A 1 86 ? -4.742 1.017 1.015 1.00 86.81 86 PHE A CA 1
ATOM 672 C C . PHE A 1 86 ? -5.766 1.789 0.200 1.00 86.81 86 PHE A C 1
ATOM 674 O O . PHE A 1 86 ? -6.206 1.298 -0.842 1.00 86.81 86 PHE A O 1
ATOM 681 N N . GLN A 1 87 ? -6.088 3.014 0.613 1.00 85.88 87 GLN A N 1
ATOM 682 C CA . GLN A 1 87 ? -6.993 3.877 -0.137 1.00 85.88 87 GLN A CA 1
ATOM 683 C C . GLN A 1 87 ? -6.423 4.203 -1.523 1.00 85.88 87 GLN A C 1
ATOM 685 O O . GLN A 1 87 ? -7.147 4.113 -2.515 1.00 85.88 87 GLN A O 1
ATOM 690 N N . CYS A 1 88 ? -5.114 4.468 -1.624 1.00 81.31 88 CYS A N 1
ATOM 691 C CA . CYS A 1 88 ? -4.415 4.642 -2.906 1.00 81.31 88 CYS A CA 1
ATOM 692 C C . CYS A 1 88 ? -4.462 3.394 -3.795 1.00 81.31 88 CYS A C 1
ATOM 694 O O . CYS A 1 88 ? -4.288 3.491 -5.008 1.00 81.31 88 CYS A O 1
ATOM 696 N N . MET A 1 89 ? -4.704 2.226 -3.201 1.00 81.19 89 MET A N 1
ATOM 697 C CA . MET A 1 89 ? -4.861 0.938 -3.873 1.00 81.19 89 MET A CA 1
ATOM 698 C C . MET A 1 89 ? -6.335 0.574 -4.120 1.00 81.19 89 MET A C 1
ATOM 700 O O . MET A 1 89 ? -6.607 -0.533 -4.590 1.00 81.19 89 MET A O 1
ATOM 704 N N . GLY A 1 90 ? -7.282 1.471 -3.819 1.00 85.06 90 GLY A N 1
ATOM 705 C CA . GLY A 1 90 ? -8.720 1.225 -3.948 1.00 85.06 90 GLY A CA 1
ATOM 706 C C . GLY A 1 90 ? -9.279 0.274 -2.887 1.00 85.06 90 GLY A C 1
ATOM 707 O O . GLY A 1 90 ? -10.330 -0.323 -3.089 1.00 85.06 90 GLY A O 1
ATOM 708 N N . ILE A 1 91 ? -8.581 0.079 -1.770 1.00 88.06 91 ILE A N 1
ATOM 709 C CA . ILE A 1 91 ? -9.010 -0.796 -0.679 1.00 88.06 91 ILE A CA 1
ATOM 710 C C . ILE A 1 91 ? -9.561 0.067 0.454 1.00 88.06 91 ILE A C 1
ATOM 712 O O . ILE A 1 91 ? -8.865 0.919 0.999 1.00 88.06 91 ILE A O 1
ATOM 716 N N . GLN A 1 92 ? -10.808 -0.191 0.834 1.00 89.94 92 GLN A N 1
ATOM 717 C CA . GLN A 1 92 ? -11.459 0.423 1.980 1.00 89.94 92 GLN A CA 1
ATOM 718 C C . GLN A 1 92 ? -11.544 -0.585 3.126 1.00 89.94 92 GLN A C 1
ATOM 720 O O . GLN A 1 92 ? -12.227 -1.605 3.026 1.00 89.94 92 GLN A O 1
ATOM 725 N N . TRP A 1 93 ? -10.886 -0.279 4.239 1.00 88.62 93 TRP A N 1
ATOM 726 C CA . TRP A 1 93 ? -11.066 -1.016 5.485 1.00 88.62 93 TRP A CA 1
ATOM 727 C C . TRP A 1 93 ? -12.359 -0.579 6.167 1.00 88.62 93 TRP A C 1
ATOM 729 O O . TRP A 1 93 ? -12.637 0.617 6.259 1.00 88.62 93 TRP A O 1
ATOM 739 N N . CYS A 1 94 ? -13.153 -1.522 6.668 1.00 89.38 94 CYS A N 1
ATOM 740 C CA . CYS A 1 94 ? -14.267 -1.200 7.554 1.00 89.38 94 CYS A CA 1
ATOM 741 C C . CYS A 1 94 ? -14.201 -2.042 8.810 1.00 89.38 94 CYS A C 1
ATOM 743 O O . CYS A 1 94 ? -14.171 -3.274 8.765 1.00 89.38 94 CYS A O 1
ATOM 745 N N . LYS A 1 95 ? -14.176 -1.328 9.928 1.00 88.75 95 LYS A N 1
ATOM 746 C CA . LYS A 1 95 ? -14.184 -1.924 11.243 1.00 88.75 95 LYS A CA 1
ATOM 747 C C . LYS A 1 95 ? -15.559 -2.526 11.492 1.00 88.75 95 LYS A C 1
ATOM 749 O O . LYS A 1 95 ? -16.571 -1.849 11.332 1.00 88.75 95 LYS A O 1
ATOM 754 N N . VAL A 1 96 ? -15.578 -3.799 11.850 1.00 88.50 96 VAL A N 1
ATOM 755 C CA . VAL A 1 96 ? -16.769 -4.467 12.358 1.00 88.50 96 VAL A CA 1
ATOM 756 C C . VAL A 1 96 ? -16.696 -4.364 13.869 1.00 88.50 96 VAL A C 1
ATOM 758 O O . VAL A 1 96 ? -15.822 -4.964 14.500 1.00 88.50 96 VAL A O 1
ATOM 761 N N . GLU A 1 97 ? -17.580 -3.558 14.443 1.00 82.12 97 GLU A N 1
ATOM 762 C CA . GLU A 1 97 ? -17.773 -3.552 15.886 1.00 82.12 97 GLU A CA 1
ATOM 763 C C . GLU A 1 97 ? -18.401 -4.889 16.270 1.00 82.12 97 GLU A C 1
ATOM 765 O O . GLU A 1 97 ? -19.380 -5.333 15.665 1.00 82.12 97 GLU A O 1
ATOM 770 N N . ARG A 1 98 ? -17.790 -5.596 17.223 1.00 71.44 98 ARG A N 1
ATOM 771 C CA . ARG A 1 98 ? -18.430 -6.791 17.771 1.00 71.44 98 ARG A CA 1
ATOM 772 C C . ARG A 1 98 ? -19.648 -6.308 18.550 1.00 71.44 98 ARG A C 1
ATOM 774 O O . ARG A 1 98 ? -19.485 -5.475 19.435 1.00 71.44 98 ARG A O 1
ATOM 781 N N . CYS A 1 99 ? -20.832 -6.827 18.229 1.00 54.50 99 CYS A N 1
ATOM 782 C CA . CYS A 1 99 ? -21.974 -6.729 19.132 1.00 54.50 99 CYS A CA 1
ATOM 783 C C . CYS A 1 99 ? -21.560 -7.383 20.454 1.00 54.50 99 CYS A C 1
ATOM 785 O O . CYS A 1 99 ? -21.288 -8.585 20.479 1.00 54.50 99 CYS A O 1
ATOM 787 N N . THR A 1 100 ? -21.423 -6.572 21.497 1.00 49.16 100 THR A N 1
ATOM 788 C CA . THR A 1 100 ? -21.320 -7.022 22.889 1.00 49.16 100 THR A CA 1
ATOM 789 C C . THR A 1 100 ? -22.704 -7.216 23.465 1.00 49.16 100 THR A C 1
ATOM 791 O O . THR A 1 100 ? -23.529 -6.301 23.244 1.00 49.16 100 THR A O 1
#

Radius of gyration: 18.12 Å; chains: 1; bounding box: 40×60×37 Å

Sequence (100 aa):
MSTQVVTASVAVPTSKVGEQTRYRLMYTDEKVKSRYDVVLRTTISLASHEKRSNSNTMLAQKAMKYRKLDQTKLAMTCNDPNVDVFQCMGIQWCKVERCT